Protein AF-A0A7S1P8K3-F1 (afdb_monomer_lite)

Radius of gyration: 13.92 Å; chains: 1; bounding box: 30×24×37 Å

Secondary structure (DSSP, 8-state):
-HHHHHHHHHHHHTTPPEEEEE--TT-TTSS-HHHHHHHHHHHHTTTTS-EEEEES--TTSSSSTTSS-HHHHHHHHHHHHHHHHHH-TTEEE--------

pLDDT: mean 97.22, std 3.28, range [77.25, 98.88]

Organism: NCBI:txid1169539

Foldseek 3Di:
DVVVVVQLVVCLVVVHAAEDEAADQVELPSDDLVVLLVVLLVLQVSLVHQYEYAYHAQQCDPPGRHHPPVVSNVVSLCSNVVSNVVRPVSYDYDHHHDPPD

Structure (mmCIF, N/CA/C/O backbone):
data_AF-A0A7S1P8K3-F1
#
_entry.id   AF-A0A7S1P8K3-F1
#
loop_
_atom_site.group_PDB
_atom_site.id
_atom_site.type_symbol
_atom_site.label_atom_id
_atom_site.label_alt_id
_atom_site.label_comp_id
_atom_site.label_asym_id
_atom_site.label_entity_id
_atom_site.label_seq_id
_atom_site.pdbx_PDB_ins_code
_atom_site.Cartn_x
_atom_site.Cartn_y
_atom_site.Cartn_z
_atom_site.occupancy
_atom_site.B_iso_or_equiv
_atom_site.auth_seq_id
_atom_site.auth_comp_id
_atom_site.auth_asym_id
_atom_site.auth_atom_id
_atom_site.pdbx_PDB_model_num
ATOM 1 N N . LEU A 1 1 ? 2.507 12.793 5.922 1.00 81.81 1 LEU A N 1
ATOM 2 C CA . LEU A 1 1 ? 2.244 12.176 7.248 1.00 81.81 1 LEU A CA 1
ATOM 3 C C . LEU A 1 1 ? 1.120 12.864 8.020 1.00 81.81 1 LEU A C 1
ATOM 5 O O . LEU A 1 1 ? 0.255 12.150 8.501 1.00 81.81 1 LEU A O 1
ATOM 9 N N . ARG A 1 2 ? 1.078 14.205 8.110 1.00 92.62 2 ARG A N 1
ATOM 10 C CA . ARG A 1 2 ? -0.003 14.935 8.808 1.00 92.62 2 ARG A CA 1
ATOM 11 C C . ARG A 1 2 ? -1.412 14.533 8.347 1.00 92.62 2 ARG A C 1
ATOM 13 O O . ARG A 1 2 ? -2.226 14.159 9.183 1.00 92.62 2 ARG A O 1
ATOM 20 N N . GLU A 1 3 ? -1.655 14.530 7.037 1.00 95.00 3 GLU A N 1
ATOM 21 C CA . GLU A 1 3 ? -2.965 14.153 6.480 1.00 95.00 3 GLU A CA 1
ATOM 22 C C . GLU A 1 3 ? -3.330 12.691 6.752 1.00 95.00 3 GLU A C 1
ATOM 24 O O . GLU A 1 3 ? -4.460 12.402 7.126 1.00 95.00 3 GLU A O 1
ATOM 29 N N . LEU A 1 4 ? -2.358 11.774 6.669 1.00 95.94 4 LEU A N 1
ATOM 30 C CA . LEU A 1 4 ? -2.571 10.368 7.024 1.00 95.94 4 LEU A CA 1
ATOM 31 C C . LEU A 1 4 ? -3.006 10.229 8.489 1.00 95.94 4 LEU A C 1
ATOM 33 O O . LEU A 1 4 ? -3.976 9.546 8.775 1.00 95.94 4 LEU A O 1
ATOM 37 N N . VAL A 1 5 ? -2.319 10.900 9.417 1.00 97.44 5 VAL A N 1
ATOM 38 C CA . VAL A 1 5 ? -2.658 10.857 10.850 1.00 97.44 5 VAL A CA 1
ATOM 39 C C . VAL A 1 5 ? -4.061 11.400 11.110 1.00 97.44 5 VAL A C 1
ATOM 41 O O . VAL A 1 5 ? -4.801 10.818 11.901 1.00 97.44 5 VAL A O 1
ATOM 44 N N . LYS A 1 6 ? -4.432 12.502 10.448 1.00 98.19 6 LYS A N 1
ATOM 45 C CA . LYS A 1 6 ? -5.781 13.067 10.537 1.00 98.19 6 LYS A CA 1
ATOM 46 C C . LYS A 1 6 ? -6.823 12.057 10.043 1.00 98.19 6 LYS A C 1
ATOM 48 O O . LYS A 1 6 ? -7.741 11.734 10.787 1.00 98.19 6 LYS A O 1
ATOM 53 N N . PHE A 1 7 ? -6.619 11.496 8.854 1.00 98.38 7 PHE A N 1
ATOM 54 C CA . PHE A 1 7 ? -7.528 10.519 8.257 1.00 98.38 7 PHE A CA 1
ATOM 55 C C . PHE A 1 7 ? -7.685 9.244 9.102 1.00 98.38 7 PHE A C 1
ATOM 57 O O . PHE A 1 7 ? -8.800 8.780 9.331 1.00 98.38 7 PHE A O 1
ATOM 64 N N . MET A 1 8 ? -6.584 8.691 9.623 1.00 98.50 8 MET A N 1
ATOM 65 C CA . MET A 1 8 ? -6.629 7.497 10.476 1.00 98.50 8 MET A CA 1
ATOM 66 C C . MET A 1 8 ? -7.374 7.761 11.790 1.00 98.50 8 MET A C 1
ATOM 68 O O . MET A 1 8 ? -8.125 6.904 12.258 1.00 98.50 8 MET A O 1
ATOM 72 N N . ARG A 1 9 ? -7.214 8.960 12.368 1.00 98.50 9 ARG A N 1
ATOM 73 C CA . ARG A 1 9 ? -7.976 9.385 13.547 1.00 98.50 9 ARG A CA 1
ATOM 74 C C . ARG A 1 9 ? -9.470 9.454 13.250 1.00 98.50 9 ARG A C 1
ATOM 76 O O . ARG A 1 9 ? -10.246 8.896 14.017 1.00 98.50 9 ARG A O 1
ATOM 83 N N . GLU A 1 10 ? -9.849 10.081 12.140 1.00 98.50 10 GLU A N 1
ATOM 84 C CA . GLU A 1 10 ? -11.248 10.177 11.715 1.00 98.50 10 GLU A CA 1
ATOM 85 C C . GLU A 1 10 ? -11.853 8.785 11.485 1.00 98.50 10 GLU A C 1
ATOM 87 O O . GLU A 1 10 ? -12.957 8.515 11.958 1.00 98.50 10 GLU A O 1
ATOM 92 N N . CYS A 1 11 ? -11.119 7.863 10.851 1.00 98.75 11 CYS A N 1
ATOM 93 C CA . CYS A 1 11 ? -11.573 6.481 10.684 1.00 98.75 11 CYS A CA 1
ATOM 94 C C . CYS A 1 11 ? -11.819 5.799 12.035 1.00 98.75 11 CYS A C 1
ATOM 96 O O . CYS A 1 11 ? -12.875 5.201 12.237 1.00 98.75 11 CYS A O 1
ATOM 98 N N . ARG A 1 12 ? -10.883 5.935 12.983 1.00 98.44 12 ARG A N 1
ATOM 99 C CA . ARG A 1 12 ? -11.020 5.371 14.332 1.00 98.44 12 ARG A CA 1
ATOM 100 C C . ARG A 1 12 ? -12.244 5.919 15.065 1.00 98.44 12 ARG A C 1
ATOM 102 O O . ARG A 1 12 ? -13.028 5.148 15.608 1.00 98.44 12 ARG A O 1
ATOM 109 N N . GLU A 1 13 ? -12.407 7.240 15.080 1.00 98.56 13 GLU A N 1
ATOM 110 C CA . GLU A 1 13 ? -13.502 7.922 15.784 1.00 98.56 13 GLU A CA 1
ATOM 111 C C . GLU A 1 13 ? -14.876 7.545 15.216 1.00 98.56 13 GLU A C 1
ATOM 113 O O . GLU A 1 13 ? -15.837 7.400 15.969 1.00 98.56 13 GLU A O 1
ATOM 118 N N . ASN A 1 14 ? -14.950 7.297 13.907 1.00 98.56 14 ASN A N 1
ATOM 119 C CA . ASN A 1 14 ? -16.183 6.916 13.220 1.00 98.56 14 ASN A CA 1
ATOM 120 C C . ASN A 1 14 ? -16.369 5.398 13.070 1.00 98.56 14 ASN A C 1
ATOM 122 O O . ASN A 1 14 ? -17.334 4.970 12.439 1.00 98.56 14 ASN A O 1
ATOM 126 N N . LYS A 1 15 ? -15.471 4.572 13.631 1.00 97.94 15 LYS A N 1
ATOM 127 C CA . LYS A 1 15 ? -15.472 3.104 13.461 1.00 97.94 15 LYS A CA 1
ATOM 128 C C . LYS A 1 15 ? -15.478 2.673 11.985 1.00 97.94 15 LYS A C 1
ATOM 130 O O . LYS A 1 15 ? -16.071 1.658 11.624 1.00 97.94 15 LYS A O 1
ATOM 135 N N . ALA A 1 16 ? -14.831 3.460 11.132 1.00 98.38 16 ALA A N 1
ATOM 136 C CA . ALA A 1 16 ? -14.700 3.197 9.709 1.00 98.38 16 ALA A CA 1
ATOM 137 C C . ALA A 1 16 ? -13.420 2.407 9.401 1.00 98.38 16 ALA A C 1
ATOM 139 O O . ALA A 1 16 ? -12.461 2.394 10.175 1.00 98.38 16 ALA A O 1
ATOM 140 N N . MET A 1 17 ? -13.400 1.779 8.226 1.00 98.62 17 MET A N 1
ATOM 141 C CA . MET A 1 17 ? -12.200 1.167 7.658 1.00 98.62 17 MET A CA 1
ATOM 142 C C . MET A 1 17 ? -11.516 2.170 6.728 1.00 98.62 17 MET A C 1
ATOM 144 O O . MET A 1 17 ? -12.168 2.805 5.899 1.00 98.62 17 MET A O 1
ATOM 148 N N . ALA A 1 18 ? -10.202 2.307 6.853 1.00 98.62 18 ALA A N 1
ATOM 149 C CA . ALA A 1 18 ? -9.417 3.224 6.041 1.00 98.62 18 ALA A CA 1
ATOM 150 C C . ALA A 1 18 ? -9.118 2.603 4.670 1.00 98.62 18 ALA A C 1
ATOM 152 O O . ALA A 1 18 ? -8.636 1.477 4.603 1.00 98.62 18 ALA A O 1
ATOM 153 N N . MET A 1 19 ? -9.321 3.338 3.574 1.00 98.56 19 MET A N 1
ATOM 154 C CA . MET A 1 19 ? -8.814 2.949 2.253 1.00 98.56 19 MET 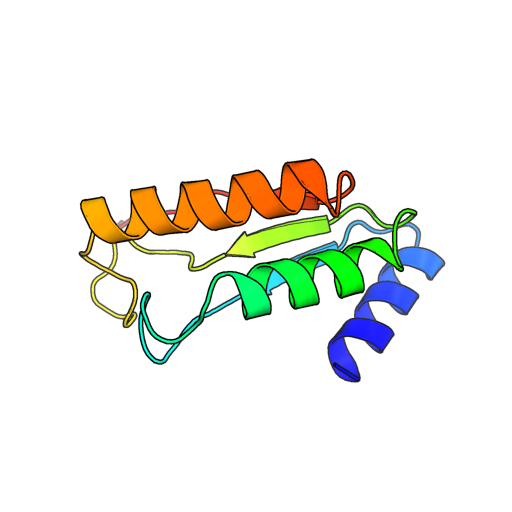A CA 1
ATOM 155 C C . MET A 1 19 ? -7.738 3.931 1.797 1.00 98.56 19 MET A C 1
ATOM 157 O O . MET A 1 19 ? -8.008 5.103 1.550 1.00 98.56 19 MET A O 1
ATOM 161 N N . LEU A 1 20 ? -6.505 3.442 1.685 1.00 98.38 20 LEU A N 1
ATOM 162 C CA . LEU A 1 20 ? -5.337 4.229 1.308 1.00 98.38 20 LEU A CA 1
ATOM 163 C C . LEU A 1 20 ? -4.916 3.872 -0.112 1.00 98.38 20 LEU A C 1
ATOM 165 O O . LEU A 1 20 ? -4.570 2.726 -0.386 1.00 98.38 20 LEU A O 1
ATOM 169 N N . THR A 1 21 ? -4.889 4.859 -1.006 1.00 98.12 21 THR A N 1
ATOM 170 C CA . THR A 1 21 ? -4.227 4.705 -2.307 1.00 98.12 21 THR A CA 1
ATOM 171 C C . THR A 1 21 ? -2.793 5.195 -2.187 1.00 98.12 21 THR A C 1
ATOM 173 O O . THR A 1 21 ? -2.567 6.377 -1.931 1.00 98.12 21 THR A O 1
ATOM 176 N N . LEU A 1 22 ? -1.828 4.296 -2.374 1.00 97.50 22 LEU A N 1
ATOM 177 C CA . LEU A 1 22 ? -0.405 4.629 -2.354 1.00 97.50 22 LEU A CA 1
ATOM 178 C C . LEU A 1 22 ? 0.161 4.529 -3.769 1.00 97.50 22 LEU A C 1
ATOM 180 O O . LEU A 1 22 ? 0.061 3.478 -4.394 1.00 97.50 22 LEU A O 1
ATOM 184 N N . GLN A 1 23 ? 0.754 5.618 -4.253 1.00 97.31 23 GLN A N 1
ATOM 185 C CA . GLN A 1 23 ? 1.286 5.731 -5.611 1.00 97.31 23 GLN A CA 1
ATOM 186 C C . GLN A 1 23 ? 2.786 6.023 -5.582 1.00 97.31 23 GLN A C 1
ATOM 188 O O . GLN A 1 23 ? 3.255 6.813 -4.758 1.00 97.31 23 GLN A O 1
ATOM 193 N N . THR A 1 24 ? 3.532 5.437 -6.516 1.00 97.12 24 THR A N 1
ATOM 194 C CA . THR A 1 24 ? 4.963 5.701 -6.720 1.00 97.12 24 THR A CA 1
ATOM 195 C C . THR A 1 24 ? 5.177 6.394 -8.068 1.00 97.12 24 THR A C 1
ATOM 197 O O . THR A 1 24 ? 5.618 5.754 -9.021 1.00 97.12 24 THR A O 1
ATOM 200 N N . PRO A 1 25 ? 4.881 7.705 -8.195 1.00 97.19 25 PRO A N 1
ATOM 201 C CA . PRO A 1 25 ? 4.903 8.408 -9.484 1.00 97.19 25 PRO A CA 1
ATOM 202 C C . PRO A 1 25 ? 6.285 8.452 -10.143 1.00 97.19 25 PRO A C 1
ATOM 204 O O . PRO A 1 25 ? 6.378 8.638 -11.351 1.00 97.19 25 PRO A O 1
ATOM 207 N N . LYS A 1 26 ? 7.359 8.217 -9.382 1.00 97.62 26 LYS A N 1
ATOM 208 C CA . LYS A 1 26 ? 8.728 8.088 -9.897 1.00 97.62 26 LYS A CA 1
ATOM 209 C C . LYS A 1 26 ? 9.087 6.659 -10.357 1.00 97.62 26 LYS A C 1
ATOM 211 O O . LYS A 1 26 ? 10.253 6.403 -10.632 1.00 97.62 26 LYS A O 1
ATOM 216 N N . GLY A 1 27 ? 8.117 5.745 -10.435 1.00 96.81 27 GLY A N 1
ATOM 217 C CA . GLY A 1 27 ? 8.300 4.358 -10.870 1.00 96.81 27 GLY A CA 1
ATOM 218 C C . GLY A 1 27 ? 8.528 3.360 -9.728 1.00 96.81 27 GLY A C 1
ATOM 219 O O . GLY A 1 27 ? 8.678 3.727 -8.563 1.00 96.81 27 GLY A O 1
ATOM 220 N N . LEU A 1 28 ? 8.549 2.071 -10.075 1.00 97.81 28 LEU A N 1
ATOM 221 C CA . LEU A 1 28 ? 8.617 0.951 -9.123 1.00 97.81 28 LEU A CA 1
ATOM 222 C C . LEU A 1 28 ? 9.966 0.815 -8.388 1.00 97.81 28 LEU A C 1
ATOM 224 O O . LEU A 1 28 ? 10.036 0.181 -7.334 1.00 97.81 28 LEU A O 1
ATOM 228 N N . ASP A 1 29 ? 11.024 1.447 -8.896 1.00 97.12 29 ASP A N 1
ATOM 229 C CA . ASP A 1 29 ? 12.348 1.490 -8.259 1.00 97.12 29 ASP A CA 1
ATOM 230 C C . ASP A 1 29 ? 12.613 2.782 -7.481 1.00 97.12 29 ASP A C 1
ATOM 232 O O . ASP A 1 29 ? 13.695 2.983 -6.934 1.00 97.12 29 ASP A O 1
ATOM 236 N N . SER A 1 30 ? 11.610 3.656 -7.352 1.00 97.44 30 SER A N 1
ATOM 237 C CA . SER A 1 30 ? 11.774 4.935 -6.658 1.00 97.44 30 SER A CA 1
ATOM 238 C C . SER A 1 30 ? 11.803 4.828 -5.131 1.00 97.44 30 SER A C 1
ATOM 240 O O . SER A 1 30 ? 11.821 5.848 -4.439 1.00 97.44 30 SER A O 1
ATOM 242 N N . TYR A 1 31 ? 11.708 3.621 -4.582 1.00 97.12 31 TYR A N 1
ATOM 243 C CA . TYR A 1 31 ? 11.680 3.371 -3.151 1.00 97.12 31 TYR A CA 1
ATOM 244 C C . TYR A 1 31 ? 12.492 2.125 -2.803 1.00 97.12 31 TYR A C 1
ATOM 246 O O . TYR A 1 31 ? 12.751 1.261 -3.636 1.00 97.12 31 TYR A O 1
ATOM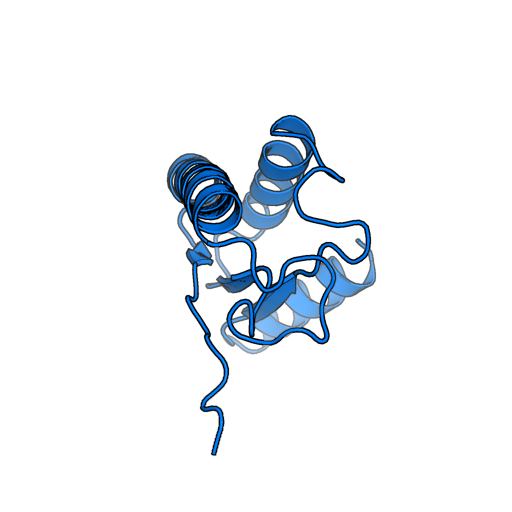 254 N N . THR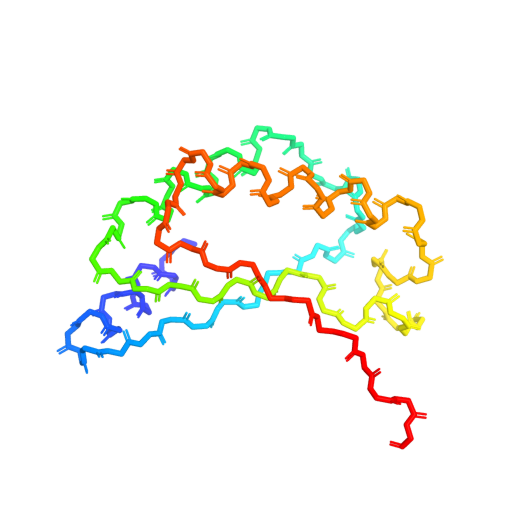 A 1 32 ? 12.889 2.039 -1.537 1.00 97.38 32 THR A N 1
ATOM 255 C CA . THR A 1 32 ? 13.630 0.905 -0.995 1.00 97.38 32 THR A CA 1
ATOM 256 C C . THR A 1 32 ? 12.737 0.110 -0.057 1.00 97.38 32 THR A C 1
ATOM 258 O O . THR A 1 32 ? 11.776 0.641 0.508 1.00 97.38 32 THR A O 1
ATOM 261 N N . ARG A 1 33 ? 13.124 -1.133 0.227 1.00 97.12 33 ARG A N 1
ATOM 262 C CA . ARG A 1 33 ? 12.481 -1.948 1.262 1.00 97.12 33 ARG A CA 1
ATOM 263 C C . ARG A 1 33 ? 12.438 -1.259 2.631 1.00 97.12 33 ARG A C 1
ATOM 265 O O . ARG A 1 33 ? 11.508 -1.482 3.404 1.00 97.12 33 ARG A O 1
ATOM 272 N N . LYS A 1 34 ? 13.414 -0.391 2.938 1.00 98.25 34 LYS A N 1
ATOM 273 C CA . LYS A 1 34 ? 13.400 0.417 4.165 1.00 98.25 34 LYS A CA 1
ATOM 274 C C . LYS A 1 34 ? 12.192 1.355 4.193 1.00 98.25 34 LYS A C 1
ATOM 276 O O . LYS A 1 34 ? 11.502 1.383 5.202 1.00 98.25 34 LYS A O 1
ATOM 281 N N . HIS A 1 35 ? 11.888 2.045 3.092 1.00 98.00 35 HIS A N 1
ATOM 282 C CA . HIS A 1 35 ? 10.698 2.900 3.013 1.00 98.00 35 HIS A CA 1
ATOM 283 C C . HIS A 1 35 ? 9.404 2.107 3.244 1.00 98.00 35 HIS A C 1
ATOM 285 O O . HIS A 1 35 ? 8.515 2.588 3.943 1.00 98.00 35 HIS A O 1
ATOM 291 N N . VAL A 1 36 ? 9.310 0.880 2.715 1.00 98.31 36 VAL A N 1
ATOM 292 C CA . VAL A 1 36 ? 8.154 -0.007 2.946 1.00 98.31 36 VAL A CA 1
ATOM 293 C C . VAL A 1 36 ? 8.039 -0.394 4.422 1.00 98.31 36 VAL A C 1
ATOM 295 O O . VAL A 1 36 ? 6.953 -0.316 4.993 1.00 98.31 36 VAL A O 1
ATOM 298 N N . ASN A 1 37 ? 9.155 -0.769 5.060 1.00 98.69 37 ASN A N 1
ATOM 299 C CA . ASN A 1 37 ? 9.184 -1.089 6.490 1.00 98.69 37 ASN A CA 1
ATOM 300 C C . ASN A 1 37 ? 8.772 0.118 7.343 1.00 98.69 37 ASN A C 1
ATOM 302 O O . ASN A 1 37 ? 7.918 -0.023 8.212 1.00 98.69 37 ASN A O 1
ATOM 306 N N . ASP A 1 38 ? 9.339 1.297 7.078 1.00 98.31 38 ASP A N 1
ATOM 307 C CA . ASP A 1 38 ? 9.018 2.525 7.809 1.00 98.31 38 ASP A CA 1
ATOM 308 C C . ASP A 1 38 ? 7.521 2.863 7.668 1.00 98.31 38 ASP A C 1
ATOM 310 O O . ASP A 1 38 ? 6.854 3.187 8.652 1.00 98.31 38 ASP A O 1
ATOM 314 N N . PHE A 1 39 ? 6.964 2.722 6.460 1.00 97.94 39 PHE A N 1
ATOM 315 C CA . PHE A 1 39 ? 5.539 2.938 6.212 1.00 97.94 39 PHE A CA 1
ATOM 316 C C . PHE A 1 39 ? 4.654 1.931 6.959 1.00 97.94 39 PHE A C 1
ATOM 318 O O . PHE A 1 39 ? 3.675 2.329 7.589 1.00 97.94 39 PHE A O 1
ATOM 325 N N . ALA A 1 40 ? 5.017 0.646 6.960 1.00 98.50 40 ALA A N 1
ATOM 326 C CA . ALA A 1 40 ? 4.292 -0.374 7.712 1.00 98.50 40 ALA A CA 1
ATOM 327 C C . ALA A 1 40 ? 4.331 -0.110 9.225 1.00 98.50 40 ALA A C 1
ATOM 329 O O . ALA A 1 40 ? 3.308 -0.228 9.892 1.00 98.50 40 ALA A O 1
ATOM 330 N N . LEU A 1 41 ? 5.476 0.320 9.768 1.00 98.50 41 LEU A N 1
ATOM 331 C CA . LEU A 1 41 ? 5.595 0.686 11.181 1.00 98.50 41 LEU A CA 1
ATOM 332 C C . LEU A 1 41 ? 4.711 1.884 11.542 1.00 98.50 41 LEU A C 1
ATOM 334 O O . LEU A 1 41 ? 4.094 1.880 12.606 1.00 98.50 41 LEU A O 1
ATOM 338 N N . ILE A 1 42 ? 4.590 2.873 10.651 1.00 97.88 42 ILE A N 1
ATOM 339 C CA . ILE A 1 42 ? 3.644 3.984 10.823 1.00 97.88 42 ILE A CA 1
ATOM 340 C C . ILE A 1 42 ? 2.206 3.463 10.858 1.00 97.88 42 ILE A C 1
ATOM 342 O O . ILE A 1 42 ? 1.465 3.818 11.775 1.00 97.88 42 ILE A O 1
ATOM 346 N N . LEU A 1 43 ? 1.802 2.610 9.911 1.00 98.25 43 LEU A N 1
ATOM 347 C CA . LEU A 1 43 ? 0.455 2.033 9.914 1.00 98.25 43 LEU A CA 1
ATOM 348 C C . LEU A 1 43 ? 0.194 1.214 11.182 1.00 98.25 43 LEU A C 1
ATOM 350 O O . LEU A 1 43 ? -0.867 1.356 11.776 1.00 98.25 43 LEU A O 1
ATOM 354 N N . ASN A 1 44 ? 1.169 0.437 11.657 1.00 98.31 44 ASN A N 1
ATOM 355 C CA . ASN A 1 44 ? 1.073 -0.378 12.872 1.00 98.31 44 ASN A CA 1
ATOM 356 C C . ASN A 1 44 ? 0.787 0.430 14.154 1.00 98.31 44 ASN A C 1
ATOM 358 O O . ASN A 1 44 ? 0.263 -0.115 15.124 1.00 98.31 44 ASN A O 1
ATOM 362 N N . THR A 1 45 ? 1.062 1.740 14.168 1.00 98.06 45 THR A N 1
ATOM 363 C CA . THR A 1 45 ? 0.631 2.617 15.277 1.00 98.06 45 THR A CA 1
ATOM 364 C C . THR A 1 45 ? -0.896 2.747 15.391 1.00 98.06 45 THR A C 1
ATOM 366 O O . THR A 1 45 ? -1.395 3.121 16.448 1.00 98.06 45 THR A O 1
ATOM 369 N N . TRP A 1 46 ? -1.630 2.363 14.341 1.00 97.88 46 TRP A N 1
ATOM 370 C CA . TRP A 1 46 ? -3.092 2.363 14.224 1.00 97.88 46 TRP A CA 1
ATOM 371 C C . TRP A 1 46 ? -3.649 0.938 14.138 1.00 97.88 46 TRP A C 1
ATOM 373 O O . TRP A 1 46 ? -4.461 0.623 13.271 1.00 97.88 46 TRP A O 1
ATOM 383 N N . LYS A 1 47 ? -3.166 0.038 15.000 1.00 96.88 47 LYS A N 1
ATOM 384 C CA . LYS A 1 47 ? -3.551 -1.387 15.019 1.00 96.88 47 LYS A CA 1
ATOM 385 C C . LYS A 1 47 ? -5.058 -1.648 15.174 1.00 96.88 47 LYS A C 1
ATOM 387 O O . LYS A 1 47 ? -5.521 -2.737 14.863 1.00 96.88 47 LYS A O 1
ATOM 392 N N . ASP A 1 48 ? -5.803 -0.670 15.677 1.00 97.56 48 ASP A N 1
ATOM 393 C CA . ASP A 1 48 ? -7.246 -0.699 15.912 1.00 97.56 48 ASP A CA 1
ATOM 394 C C . ASP A 1 48 ? -8.084 -0.216 14.714 1.00 97.56 48 ASP A C 1
ATOM 396 O O . ASP A 1 48 ? -9.309 -0.301 14.754 1.00 97.56 48 ASP A O 1
ATOM 400 N N . VAL A 1 49 ? -7.444 0.259 13.640 1.00 98.62 49 VAL A N 1
ATOM 401 C CA . VAL A 1 49 ? -8.114 0.709 12.414 1.00 98.62 49 VAL A CA 1
ATOM 402 C C . VAL A 1 49 ? -7.800 -0.268 11.279 1.00 98.62 49 VAL A C 1
ATOM 404 O O . VAL A 1 49 ? -6.646 -0.329 10.848 1.00 98.62 49 VAL A O 1
ATOM 407 N N . PRO A 1 50 ? -8.786 -1.015 10.748 1.00 98.69 50 PRO A N 1
ATOM 408 C CA . PRO A 1 50 ? -8.574 -1.833 9.559 1.00 98.69 50 PRO A CA 1
ATOM 409 C C . PRO A 1 50 ? -8.229 -0.958 8.350 1.00 98.69 50 PRO A C 1
ATOM 411 O O . PRO A 1 50 ? -8.871 0.070 8.115 1.00 98.69 50 PRO A O 1
ATOM 414 N N . VAL A 1 51 ? -7.227 -1.371 7.575 1.00 98.88 51 VAL A N 1
ATOM 415 C CA . VAL A 1 51 ? -6.729 -0.617 6.417 1.00 98.88 51 VAL A CA 1
ATOM 416 C C . VAL A 1 51 ? -6.794 -1.473 5.160 1.00 98.88 51 VAL A C 1
ATOM 418 O O . VAL A 1 51 ? -6.171 -2.524 5.084 1.00 98.88 51 VAL A O 1
ATOM 421 N N . PHE A 1 52 ? -7.455 -0.970 4.127 1.00 98.88 52 PHE A N 1
ATOM 422 C CA . PHE A 1 52 ? -7.300 -1.417 2.751 1.00 98.88 52 PHE A CA 1
ATOM 423 C C . PHE A 1 52 ? -6.204 -0.588 2.078 1.00 98.88 52 PHE A C 1
ATOM 425 O O . PHE A 1 52 ? -6.373 0.610 1.843 1.00 98.88 52 PHE A O 1
ATOM 432 N N . LEU A 1 53 ? -5.066 -1.208 1.768 1.00 98.62 53 LEU A N 1
ATOM 433 C CA . LEU A 1 53 ? -3.958 -0.559 1.074 1.00 98.62 53 LEU A CA 1
ATOM 434 C C . LEU A 1 53 ? -3.987 -0.901 -0.417 1.00 98.62 53 LEU A C 1
ATOM 436 O O . LEU A 1 53 ? -3.574 -1.979 -0.847 1.00 98.62 53 LEU A O 1
ATOM 440 N N . ARG A 1 54 ? -4.453 0.061 -1.211 1.00 98.69 54 ARG A N 1
ATOM 441 C CA . ARG A 1 54 ? -4.497 0.018 -2.670 1.00 98.69 54 ARG A CA 1
ATOM 442 C C . ARG A 1 54 ? -3.203 0.602 -3.240 1.00 98.69 54 ARG A C 1
ATOM 444 O O . ARG A 1 54 ? -3.113 1.791 -3.556 1.00 98.69 54 ARG A O 1
ATOM 451 N N . TRP A 1 55 ? -2.167 -0.227 -3.285 1.00 98.38 55 TRP A N 1
ATOM 452 C CA . TRP A 1 55 ? -0.837 0.148 -3.766 1.00 98.38 55 TRP A CA 1
ATOM 453 C C . TRP A 1 55 ? -0.764 0.061 -5.295 1.00 98.38 55 TRP A C 1
ATOM 455 O O . TRP A 1 55 ? -1.138 -0.960 -5.862 1.00 98.38 55 TRP A O 1
ATOM 465 N N . ASN A 1 56 ? -0.297 1.132 -5.947 1.00 98.19 56 ASN A N 1
ATOM 466 C CA . ASN A 1 56 ? -0.025 1.204 -7.387 1.00 98.19 56 ASN A CA 1
ATOM 467 C C . ASN A 1 56 ? -1.114 0.550 -8.263 1.00 98.19 56 ASN A C 1
ATOM 469 O O . ASN A 1 56 ? -0.835 -0.322 -9.083 1.00 98.19 56 ASN A O 1
ATOM 473 N N . HIS A 1 57 ? -2.366 0.967 -8.059 1.00 97.81 57 HIS A N 1
ATOM 474 C CA . HIS A 1 57 ? -3.535 0.552 -8.850 1.00 97.81 57 HIS A CA 1
ATOM 475 C C . HIS A 1 57 ? -3.369 0.737 -10.367 1.00 97.81 57 HIS A C 1
ATOM 477 O O . HIS A 1 57 ? -2.540 1.531 -10.806 1.00 97.81 57 HIS A O 1
ATOM 483 N N . GLU A 1 58 ? -4.217 0.064 -11.151 1.00 97.56 58 GLU A N 1
ATOM 484 C CA . GLU A 1 58 ? -4.321 0.230 -12.611 1.00 97.56 58 GLU A CA 1
ATOM 485 C C . GLU A 1 58 ? -3.003 -0.012 -13.355 1.00 97.56 58 GLU A C 1
ATOM 487 O O . GLU A 1 58 ? -2.679 0.629 -14.350 1.00 97.56 58 GLU A O 1
ATOM 492 N N . MET A 1 59 ? -2.211 -0.949 -12.849 1.00 97.56 59 MET A N 1
ATOM 493 C CA . MET A 1 59 ? -0.917 -1.337 -13.404 1.00 97.56 59 MET A CA 1
ATOM 494 C C . MET A 1 59 ? -0.993 -1.985 -14.792 1.00 97.56 59 MET A C 1
ATOM 496 O O . MET A 1 59 ? 0.017 -2.081 -15.485 1.00 97.56 59 MET A O 1
ATOM 500 N N . ASN A 1 60 ? -2.178 -2.435 -15.197 1.00 96.69 60 ASN A N 1
ATOM 501 C CA . ASN A 1 60 ? -2.463 -2.894 -16.552 1.00 96.69 60 ASN A CA 1
ATOM 502 C C . ASN A 1 60 ? -2.635 -1.737 -17.552 1.00 96.69 60 ASN A C 1
ATOM 504 O O . ASN A 1 60 ? -2.540 -1.960 -18.749 1.00 96.69 60 ASN A O 1
ATOM 508 N N . GLY A 1 61 ? -2.788 -0.493 -17.095 1.00 95.38 61 GLY A N 1
ATOM 509 C CA . GLY A 1 61 ? -2.761 0.686 -17.960 1.00 95.38 61 GLY A CA 1
ATOM 510 C C . GLY A 1 61 ? -1.346 1.157 -18.316 1.00 95.38 61 GLY A C 1
ATOM 511 O O . GLY A 1 61 ? -0.366 0.783 -17.670 1.00 95.38 61 GLY A O 1
ATOM 512 N N . SER A 1 62 ? -1.234 2.028 -19.323 1.00 94.94 62 SER A N 1
ATOM 513 C CA . SER A 1 62 ? 0.029 2.669 -19.745 1.00 94.94 62 SER A CA 1
ATOM 514 C C . SER A 1 62 ? 0.191 4.122 -19.266 1.00 94.94 62 SER A C 1
ATOM 516 O O . SER A 1 62 ? 1.198 4.760 -19.563 1.00 94.94 62 SER A O 1
ATOM 518 N N . TRP A 1 63 ? -0.780 4.659 -18.521 1.00 95.12 63 TRP A N 1
ATOM 519 C CA . TRP A 1 63 ? -0.806 6.063 -18.078 1.00 95.12 63 TRP A CA 1
ATOM 520 C C . TRP A 1 63 ? -0.017 6.340 -16.793 1.00 95.12 63 TRP A C 1
ATOM 522 O O . TRP A 1 63 ? 0.264 7.496 -16.482 1.00 95.12 63 TRP A O 1
ATOM 532 N N . ASN A 1 64 ? 0.355 5.300 -16.046 1.00 96.88 64 ASN A N 1
ATOM 533 C CA . ASN A 1 64 ? 1.108 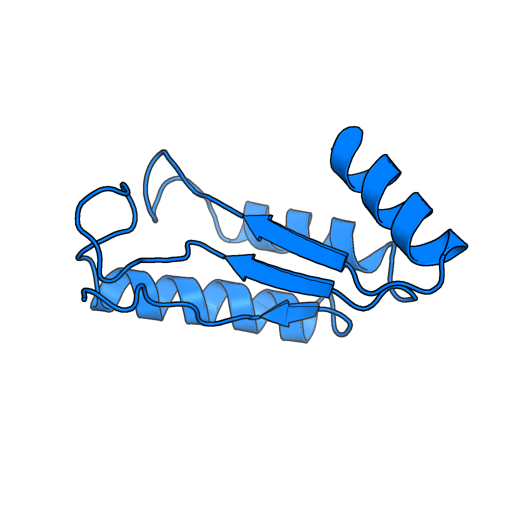5.422 -14.801 1.00 96.88 64 ASN A CA 1
ATOM 534 C C . ASN A 1 64 ? 2.549 4.924 -14.969 1.00 96.88 64 ASN A C 1
ATOM 536 O O . ASN A 1 64 ? 2.797 3.939 -15.659 1.00 96.88 64 ASN A O 1
ATOM 540 N N . SER A 1 65 ? 3.502 5.517 -14.244 1.00 97.44 65 SER A N 1
ATOM 541 C CA . SER A 1 65 ? 4.923 5.113 -14.282 1.00 97.44 65 SER A CA 1
ATOM 542 C C . SER A 1 65 ? 5.212 3.721 -13.700 1.00 97.44 65 SER A C 1
ATOM 544 O O . SER A 1 65 ? 6.316 3.198 -13.852 1.00 97.44 65 SER A O 1
ATOM 546 N N . TRP A 1 66 ? 4.230 3.112 -13.034 1.00 97.69 66 TRP A N 1
ATOM 547 C CA . TRP A 1 66 ? 4.261 1.726 -12.557 1.00 97.69 66 TRP A CA 1
ATOM 548 C C . TRP A 1 66 ? 3.487 0.748 -13.458 1.00 97.69 66 TRP A C 1
ATOM 550 O O . TRP A 1 66 ? 3.375 -0.429 -13.116 1.00 97.69 66 TRP A O 1
ATOM 560 N N . GLY A 1 67 ? 2.922 1.226 -14.570 1.00 97.06 67 GLY A N 1
ATOM 561 C CA . GLY A 1 67 ? 2.172 0.412 -15.523 1.00 97.06 67 GLY A CA 1
ATOM 562 C C . GLY A 1 67 ? 3.067 -0.409 -16.454 1.00 97.06 67 GLY A C 1
ATOM 563 O O . GLY A 1 67 ? 4.270 -0.152 -16.552 1.00 97.06 67 GLY A O 1
ATOM 564 N N . GLN A 1 68 ? 2.472 -1.393 -17.138 1.00 95.50 68 GLN A N 1
ATOM 565 C CA . GLN A 1 68 ? 3.093 -2.184 -18.220 1.00 95.50 68 GLN A CA 1
ATOM 566 C C . GLN A 1 68 ? 4.437 -2.856 -17.853 1.00 95.50 68 GLN A C 1
ATOM 568 O O . GLN A 1 68 ? 5.297 -3.083 -18.700 1.00 95.50 68 GLN A O 1
ATOM 573 N N . GLN A 1 69 ? 4.626 -3.200 -16.575 1.00 97.50 69 GLN A N 1
ATOM 574 C CA . GLN A 1 69 ? 5.850 -3.810 -16.035 1.00 97.50 69 GLN A CA 1
ATOM 575 C C . GLN A 1 69 ? 5.515 -5.069 -15.210 1.00 97.50 69 GLN A C 1
ATOM 577 O O . GLN A 1 69 ? 5.733 -5.080 -13.999 1.00 97.50 69 GLN A O 1
ATOM 582 N N . PRO A 1 70 ? 4.953 -6.136 -15.811 1.00 97.44 70 PRO A N 1
ATOM 583 C CA . PRO A 1 70 ? 4.314 -7.232 -15.073 1.00 97.44 70 PRO A CA 1
ATOM 584 C C . PRO A 1 70 ? 5.250 -7.962 -14.098 1.00 97.44 70 PRO A C 1
ATOM 586 O O . PRO A 1 70 ? 4.874 -8.206 -12.952 1.00 97.44 70 PRO A O 1
ATOM 589 N N . GLU A 1 71 ? 6.479 -8.280 -14.513 1.00 98.38 71 GLU A N 1
ATOM 590 C CA . GLU A 1 71 ? 7.440 -8.993 -13.658 1.00 98.38 71 GLU A CA 1
ATOM 591 C C . GLU A 1 71 ? 7.936 -8.137 -12.488 1.00 98.38 71 GLU A C 1
ATOM 593 O O . GLU A 1 71 ? 7.953 -8.587 -11.336 1.00 98.38 71 GLU A O 1
ATOM 598 N N . LEU A 1 72 ? 8.271 -6.872 -12.758 1.00 98.25 72 LEU A N 1
ATOM 599 C CA . LEU A 1 72 ? 8.696 -5.944 -11.713 1.00 98.25 72 LEU A CA 1
ATOM 600 C C . LEU A 1 72 ? 7.542 -5.641 -10.751 1.00 98.25 72 LEU A C 1
ATOM 602 O O . LEU A 1 72 ? 7.744 -5.627 -9.539 1.00 98.25 72 LEU A O 1
ATOM 606 N N . TYR A 1 73 ? 6.325 -5.464 -11.269 1.00 98.50 73 TYR A N 1
ATOM 607 C CA . TYR A 1 73 ? 5.142 -5.211 -10.456 1.00 98.50 73 TYR A CA 1
ATOM 608 C C . TYR A 1 73 ? 4.863 -6.366 -9.492 1.00 98.50 73 TYR A C 1
ATOM 610 O O . TYR A 1 73 ? 4.697 -6.117 -8.300 1.00 98.50 73 TYR A O 1
ATOM 618 N N . LYS A 1 74 ? 4.880 -7.623 -9.966 1.00 98.50 74 LYS A N 1
ATOM 619 C CA . LYS A 1 74 ? 4.710 -8.809 -9.106 1.00 98.50 74 LYS A CA 1
ATOM 620 C C . LYS A 1 74 ? 5.773 -8.871 -8.009 1.00 98.50 74 LYS A C 1
ATOM 622 O O . LYS A 1 74 ? 5.427 -8.978 -6.836 1.00 98.50 74 LYS A O 1
ATOM 627 N N . THR A 1 75 ? 7.046 -8.707 -8.371 1.00 98.44 75 THR A N 1
ATOM 628 C CA . THR A 1 75 ? 8.163 -8.713 -7.409 1.00 98.44 75 THR A CA 1
ATOM 629 C C . THR A 1 75 ? 7.968 -7.663 -6.309 1.00 98.44 75 THR A C 1
ATOM 631 O O . THR A 1 75 ? 8.117 -7.934 -5.116 1.00 98.44 75 THR A O 1
ATOM 634 N N . LYS A 1 76 ? 7.595 -6.441 -6.697 1.00 98.44 76 LYS A N 1
ATOM 635 C CA . LYS A 1 76 ? 7.382 -5.322 -5.770 1.00 98.44 76 LYS A CA 1
ATOM 636 C C . LYS A 1 76 ? 6.110 -5.487 -4.935 1.00 98.44 76 LYS A C 1
ATOM 638 O O . LYS A 1 76 ? 6.111 -5.123 -3.759 1.00 98.44 76 LYS A O 1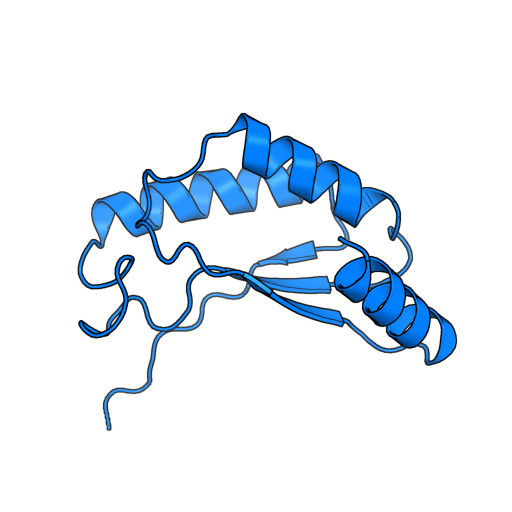
ATOM 643 N N . TRP A 1 77 ? 5.059 -6.071 -5.510 1.00 98.50 77 TRP A N 1
ATOM 644 C CA . TRP A 1 77 ? 3.828 -6.431 -4.811 1.00 98.50 77 TRP A CA 1
ATOM 645 C C . TRP A 1 77 ? 4.101 -7.435 -3.690 1.00 98.50 77 TRP A C 1
ATOM 647 O O . TRP A 1 77 ? 3.681 -7.221 -2.553 1.00 98.50 77 TRP A O 1
ATOM 657 N N . GLU A 1 78 ? 4.839 -8.506 -3.987 1.00 98.50 78 GLU A N 1
ATOM 658 C CA . GLU A 1 78 ? 5.237 -9.519 -3.007 1.00 98.50 78 GLU A CA 1
ATOM 659 C C . GLU A 1 78 ? 6.076 -8.912 -1.877 1.00 98.50 78 GLU A C 1
ATOM 661 O O . GLU A 1 78 ? 5.822 -9.193 -0.701 1.00 98.50 78 GLU A O 1
ATOM 666 N N . GLU A 1 79 ? 7.016 -8.014 -2.201 1.00 98.12 79 GLU A N 1
ATOM 667 C CA . GLU A 1 79 ? 7.767 -7.266 -1.191 1.00 98.12 79 GLU A CA 1
ATOM 668 C C . GLU A 1 79 ? 6.818 -6.489 -0.267 1.00 98.12 79 GLU A C 1
ATOM 670 O O . GLU A 1 79 ? 6.861 -6.682 0.953 1.00 98.12 79 GLU A O 1
ATOM 675 N N . PHE A 1 80 ? 5.929 -5.664 -0.829 1.00 97.94 80 PHE A N 1
ATOM 676 C CA . PHE A 1 80 ? 4.990 -4.845 -0.060 1.00 97.94 80 PHE A CA 1
ATOM 677 C C . PHE A 1 80 ? 4.068 -5.699 0.816 1.00 97.94 80 PHE A C 1
ATOM 679 O O . PHE A 1 80 ? 3.950 -5.465 2.021 1.00 97.94 80 PHE A O 1
ATOM 686 N N . ALA A 1 81 ? 3.465 -6.735 0.231 1.00 98.38 81 ALA A N 1
ATOM 687 C CA . ALA A 1 81 ? 2.551 -7.635 0.917 1.00 98.38 81 ALA A CA 1
ATOM 688 C C . ALA A 1 81 ? 3.244 -8.415 2.043 1.00 98.38 81 ALA A C 1
ATOM 690 O O . ALA A 1 81 ? 2.668 -8.578 3.121 1.00 98.38 81 ALA A O 1
ATOM 691 N N . SER A 1 82 ? 4.488 -8.861 1.834 1.00 98.62 82 SER A N 1
ATOM 692 C CA . SER A 1 82 ? 5.268 -9.557 2.865 1.00 98.62 82 SER A CA 1
ATOM 693 C C . SER A 1 82 ? 5.581 -8.653 4.060 1.00 98.62 82 SER A C 1
ATOM 695 O O . SER A 1 82 ? 5.504 -9.090 5.211 1.00 98.62 82 SER A O 1
ATOM 697 N N . VAL A 1 83 ? 5.901 -7.379 3.807 1.00 98.69 83 VAL A N 1
ATOM 698 C CA . VAL A 1 83 ? 6.195 -6.402 4.857 1.00 98.69 83 VAL A CA 1
ATOM 699 C C . VAL A 1 83 ? 4.931 -6.064 5.642 1.00 98.69 83 VAL A C 1
ATOM 701 O O . VAL A 1 83 ? 4.975 -6.110 6.871 1.00 98.69 83 VAL A O 1
ATOM 704 N N . MET A 1 84 ? 3.807 -5.803 4.966 1.00 98.50 84 MET A N 1
ATOM 705 C CA . MET A 1 84 ? 2.532 -5.511 5.634 1.00 98.50 84 MET A CA 1
ATOM 706 C C . MET A 1 84 ? 2.066 -6.685 6.489 1.00 98.50 84 MET A C 1
ATOM 708 O O . MET A 1 84 ? 1.799 -6.508 7.673 1.00 98.50 84 MET A O 1
ATOM 712 N N . ARG A 1 85 ? 2.104 -7.910 5.952 1.00 98.25 85 ARG A N 1
ATOM 713 C CA . ARG A 1 85 ? 1.756 -9.123 6.708 1.00 98.25 85 ARG A CA 1
ATOM 714 C C . ARG A 1 85 ? 2.592 -9.291 7.980 1.00 98.25 85 ARG A C 1
ATOM 716 O O . ARG A 1 85 ? 2.079 -9.771 8.986 1.00 98.25 85 ARG A O 1
ATOM 723 N N . ARG A 1 86 ? 3.876 -8.920 7.942 1.00 98.44 86 ARG A N 1
ATOM 724 C CA . ARG A 1 86 ? 4.784 -9.054 9.089 1.00 98.44 86 ARG A CA 1
ATOM 725 C C . ARG A 1 86 ? 4.621 -7.928 10.108 1.00 98.44 86 ARG A C 1
ATOM 727 O O . ARG A 1 86 ? 4.673 -8.198 11.303 1.00 98.44 86 ARG A O 1
ATOM 734 N N . LEU A 1 87 ? 4.510 -6.682 9.650 1.00 98.69 87 LEU A N 1
ATOM 735 C CA . LEU A 1 87 ? 4.667 -5.498 10.501 1.00 98.69 87 LEU A CA 1
ATOM 736 C C . LEU A 1 87 ? 3.363 -4.747 10.788 1.00 98.69 87 LEU A C 1
ATOM 738 O O . LEU A 1 87 ? 3.344 -3.984 11.744 1.00 98.69 87 LEU A O 1
ATOM 742 N N . ALA A 1 88 ? 2.308 -4.934 9.992 1.00 98.44 88 ALA A N 1
ATOM 743 C CA . ALA A 1 88 ? 1.042 -4.208 10.099 1.00 98.44 88 ALA A CA 1
ATOM 744 C C . ALA A 1 88 ? -0.139 -5.129 9.736 1.00 98.44 88 ALA A C 1
ATOM 746 O O . ALA A 1 88 ? -0.726 -5.035 8.659 1.00 98.44 88 ALA A O 1
ATOM 747 N N . GLN A 1 89 ? -0.469 -6.061 10.633 1.00 98.19 89 GLN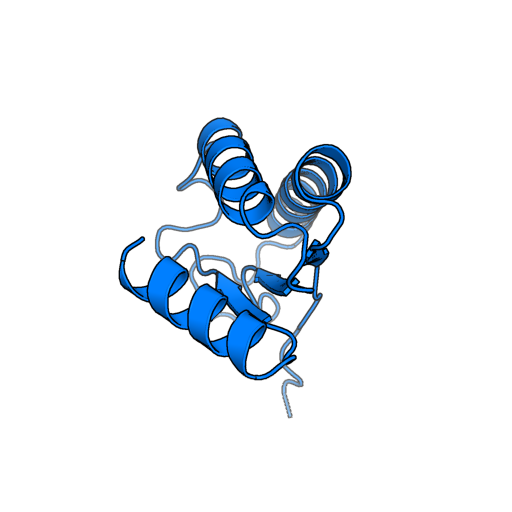 A N 1
ATOM 748 C CA . GLN A 1 89 ? -1.426 -7.150 10.375 1.00 98.19 89 GLN A CA 1
ATOM 749 C C . GLN A 1 89 ? -2.873 -6.686 10.134 1.00 98.19 89 GLN A C 1
ATOM 751 O O . GLN A 1 89 ? -3.663 -7.428 9.558 1.00 98.19 89 GLN A O 1
ATOM 756 N N . GLN A 1 90 ? -3.218 -5.463 10.538 1.00 98.44 90 GLN A N 1
ATOM 757 C CA . GLN A 1 90 ? -4.510 -4.830 10.265 1.00 98.44 90 GLN A CA 1
ATOM 758 C C . GLN A 1 90 ? -4.643 -4.303 8.823 1.00 98.44 90 GLN A C 1
ATOM 760 O O . GLN A 1 90 ? -5.691 -3.771 8.455 1.00 98.44 90 GLN A O 1
ATOM 765 N N . VAL A 1 91 ? -3.584 -4.414 8.013 1.00 98.75 91 VAL A N 1
ATOM 766 C CA . VAL A 1 91 ? -3.552 -3.973 6.616 1.00 98.75 91 VAL A CA 1
ATOM 767 C C . VAL A 1 91 ? -3.864 -5.138 5.675 1.00 98.75 91 VAL A C 1
ATOM 769 O O . VAL A 1 91 ? -3.126 -6.120 5.605 1.00 98.75 91 VAL A O 1
ATOM 772 N N . ALA A 1 92 ? -4.912 -4.982 4.872 1.00 98.62 92 ALA A N 1
ATOM 773 C CA . ALA A 1 92 ? -5.208 -5.805 3.709 1.00 98.62 92 ALA A CA 1
ATOM 774 C C . ALA A 1 92 ? -4.685 -5.122 2.434 1.00 98.62 92 ALA A C 1
ATOM 776 O O . ALA A 1 92 ? -5.076 -4.001 2.109 1.00 98.62 92 ALA A O 1
ATOM 777 N N . MET A 1 93 ? -3.809 -5.799 1.691 1.00 98.56 93 MET A N 1
ATOM 778 C CA . MET A 1 93 ? -3.378 -5.351 0.359 1.00 98.56 93 MET A CA 1
ATOM 779 C C . MET A 1 93 ? -4.511 -5.549 -0.658 1.00 98.56 93 MET A C 1
ATOM 781 O O . MET A 1 93 ? -5.131 -6.612 -0.667 1.00 98.56 93 MET A O 1
ATOM 785 N N . VAL A 1 94 ? -4.759 -4.569 -1.535 1.00 98.44 94 VAL A N 1
ATOM 786 C CA . VAL A 1 94 ? -5.859 -4.617 -2.521 1.00 98.44 94 VAL A CA 1
ATOM 787 C C . VAL A 1 94 ? -5.332 -4.598 -3.955 1.00 98.44 94 VAL A C 1
ATOM 789 O O . VAL A 1 94 ? -4.760 -3.600 -4.392 1.00 98.44 94 VAL A O 1
ATOM 792 N N . TRP A 1 95 ? -5.506 -5.708 -4.677 1.00 97.81 95 TRP A N 1
ATOM 793 C CA . TRP A 1 95 ? -5.115 -5.851 -6.083 1.00 97.81 95 TRP A CA 1
ATOM 794 C C . TRP A 1 95 ? -6.195 -5.251 -6.988 1.00 97.81 95 TRP A C 1
ATOM 796 O O . TRP A 1 95 ? -7.318 -5.753 -7.014 1.00 97.81 95 TRP A O 1
ATOM 806 N N . THR A 1 96 ? -5.884 -4.168 -7.706 1.00 97.31 96 THR A N 1
ATOM 807 C CA . THR A 1 96 ? -6.893 -3.388 -8.449 1.00 97.31 96 THR A CA 1
ATOM 808 C C . THR A 1 96 ? -6.432 -3.030 -9.868 1.00 97.31 96 THR A C 1
ATOM 810 O O . THR A 1 96 ? -5.936 -1.916 -10.071 1.00 97.31 96 THR A O 1
ATOM 813 N N . PRO A 1 97 ? -6.568 -3.936 -10.852 1.00 96.75 97 PRO A N 1
ATOM 814 C CA . PRO A 1 97 ? -6.430 -3.589 -12.265 1.00 96.75 97 PRO A CA 1
ATOM 815 C C . PRO A 1 97 ? -7.593 -2.692 -12.726 1.00 96.75 97 PRO A C 1
ATOM 817 O O . PRO A 1 97 ? -8.681 -2.727 -12.147 1.00 96.75 97 PRO A O 1
ATOM 820 N N . ASN A 1 98 ? -7.363 -1.885 -13.761 1.00 95.75 98 ASN A N 1
ATOM 821 C CA . ASN A 1 98 ? -8.420 -1.173 -14.475 1.00 95.75 98 ASN A CA 1
ATOM 822 C C . ASN A 1 98 ? -9.249 -2.169 -15.307 1.00 95.75 98 ASN A C 1
ATOM 824 O O . ASN A 1 98 ? -8.742 -3.221 -15.689 1.00 95.75 98 ASN A O 1
ATOM 828 N N . GLN A 1 99 ? -10.513 -1.846 -15.564 1.00 90.62 99 GLN A N 1
ATOM 829 C CA . GLN A 1 99 ? -11.431 -2.707 -16.307 1.00 90.62 99 GLN A CA 1
ATOM 830 C C . GLN A 1 99 ? -11.185 -2.697 -17.829 1.00 90.62 99 GLN A C 1
ATOM 832 O O . GLN A 1 99 ? -11.474 -3.695 -18.470 1.00 90.62 99 GLN A O 1
ATOM 837 N N . GLU A 1 100 ? -10.587 -1.638 -18.387 1.00 80.81 100 GLU A N 1
ATOM 838 C CA . GLU A 1 100 ? -10.235 -1.492 -19.817 1.00 80.81 100 GLU A CA 1
ATOM 839 C C . GLU A 1 100 ? -11.407 -1.433 -20.830 1.00 80.81 100 GLU A C 1
ATOM 841 O O . GLU A 1 100 ? -11.150 -1.456 -22.034 1.00 80.81 100 GLU A O 1
ATOM 846 N N . TRP A 1 101 ? -12.666 -1.292 -20.389 1.00 77.25 101 TRP A N 1
ATOM 847 C CA . TRP A 1 101 ? -13.849 -1.100 -21.254 1.00 77.25 101 TRP A CA 1
ATOM 848 C C . TRP A 1 101 ? -14.633 0.172 -20.925 1.00 77.25 101 TRP A C 1
ATOM 850 O O . TRP A 1 101 ? -14.622 0.592 -19.744 1.00 77.25 101 TRP A O 1
#

InterPro domains:
  IPR000805 Glycoside hydrolase family 26 [PTHR40079] (10-99)
  IPR017853 Glycoside hydrolase superfamily [SSF51445] (36-100)
  IPR022790 Glycosyl hydrolase family 26 domain [PF02156] (47-101)
  IPR022790 Glycosyl hydrolase family 26 domain [PS51764] (1-101)

Sequence (101 aa):
LRELVKFMRECRENKAMAMLTLQTPKGLDSYTRKHVNDFALILNTWKDVPVFLRWNHEMNGSWNSWGQQPELYKTKWEEFASVMRRLAQQVAMVWTPNQEW